Protein AF-A0A2D5IQV4-F1 (afdb_monomer_lite)

Foldseek 3Di:
DDDDDDDDDDDDDDDDDDDDDDDDDDDDPPDPDPPPVPPPDDFDPCLALLNLVVQLLVQDDPVQNVQQEEAQVPPCPPDADQDFDDDGAHQQLPDDPSSNVSVLSSLVNVDDPVSSVVLVVCQVPKDFDDPDPRTTIHSRRKGKHKHWDSRDPPIDIDIDIHD

Secondary structure (DSSP, 8-state):
----------------------------------------PPPPPTTSHHHHHHHHHHHS-HHHHHHHEE-TT-TTTT---SS-S--SSEEGGG--HHHHHHHHHHHHHHS-HHHHHHHHHHHHH---EEEETTEEESTT--EEEEEE-TTSTT--EEEEEE-

Sequence (163 aa):
MPIDDLRIRTDRRDVAADALTASMFAVLFVAILLARPGSAMAAPPEKSMRGAMVAFIETLPESQRDVAVAPINAPDRGRWTYLAGPRTGLRIGDLDETARSAFDRFLDRALSPKGRDRVREILRVEPVEDRGGGVRTGPGEYWIRIHGDPTADGSDWAWRLEG

Structure (mmCIF, N/CA/C/O backbone):
data_AF-A0A2D5IQV4-F1
#
_entry.id   AF-A0A2D5IQV4-F1
#
loop_
_atom_site.group_PDB
_atom_site.id
_atom_site.type_symbol
_atom_site.label_atom_id
_atom_site.label_alt_id
_atom_site.label_comp_id
_atom_site.label_asym_id
_atom_site.label_entity_id
_atom_site.label_seq_id
_atom_site.pdbx_PDB_ins_code
_atom_site.Cartn_x
_atom_site.Cartn_y
_atom_site.Cartn_z
_atom_site.occupancy
_atom_site.B_iso_or_equiv
_atom_site.auth_seq_id
_atom_site.auth_comp_id
_atom_site.auth_asym_id
_atom_site.auth_atom_id
_atom_site.pdbx_PDB_model_num
ATOM 1 N N . MET A 1 1 ? -24.854 -91.703 -8.820 1.00 33.00 1 MET A N 1
ATOM 2 C CA . MET A 1 1 ? -23.761 -92.158 -7.927 1.00 33.00 1 MET A CA 1
ATOM 3 C C . MET A 1 1 ? -22.713 -91.041 -7.896 1.00 33.00 1 MET A C 1
ATOM 5 O O . MET A 1 1 ? -22.591 -90.392 -8.928 1.00 33.00 1 MET A O 1
ATOM 9 N N . PRO A 1 2 ? -22.012 -90.799 -6.775 1.00 53.56 2 PRO A N 1
ATOM 10 C CA . PRO A 1 2 ? -22.254 -89.826 -5.689 1.00 53.56 2 PRO A CA 1
ATOM 11 C C . PRO A 1 2 ? -21.400 -88.539 -5.860 1.00 53.56 2 PRO A C 1
ATOM 13 O O . PRO A 1 2 ? -20.534 -88.509 -6.724 1.00 53.56 2 PRO A O 1
ATOM 16 N N . ILE A 1 3 ? -21.789 -87.381 -5.306 1.00 44.22 3 ILE A N 1
ATOM 17 C CA . ILE A 1 3 ? -21.408 -86.783 -3.996 1.00 44.22 3 ILE A CA 1
ATOM 18 C C . ILE A 1 3 ? -19.893 -86.766 -3.719 1.00 44.22 3 ILE A C 1
ATOM 20 O O . ILE A 1 3 ? -19.277 -87.823 -3.747 1.00 44.22 3 ILE A O 1
ATOM 24 N N . ASP A 1 4 ? -19.386 -85.557 -3.420 1.00 46.03 4 ASP A N 1
ATOM 25 C CA . ASP A 1 4 ? -18.275 -85.182 -2.512 1.00 46.03 4 ASP A CA 1
ATOM 26 C C . ASP A 1 4 ? -17.324 -84.166 -3.177 1.00 46.03 4 ASP A C 1
ATOM 28 O O . ASP A 1 4 ? -16.952 -84.319 -4.334 1.00 46.03 4 ASP A O 1
ATOM 32 N N . ASP A 1 5 ? -16.822 -83.109 -2.548 1.00 48.91 5 ASP A N 1
ATOM 33 C CA . ASP A 1 5 ? -17.156 -82.388 -1.323 1.00 48.91 5 ASP A CA 1
ATOM 34 C C . ASP A 1 5 ? -16.240 -81.137 -1.302 1.00 48.91 5 ASP A C 1
ATOM 36 O O . ASP A 1 5 ? -15.285 -81.048 -2.072 1.00 48.91 5 ASP A O 1
ATOM 40 N N . LEU A 1 6 ? -16.499 -80.213 -0.375 1.00 47.22 6 LEU A N 1
ATOM 41 C CA . LEU A 1 6 ? -15.549 -79.224 0.180 1.00 47.22 6 LEU A CA 1
ATOM 42 C C . LEU A 1 6 ? -14.860 -78.208 -0.771 1.00 47.22 6 LEU A C 1
ATOM 44 O O . LEU A 1 6 ? -13.951 -78.494 -1.536 1.00 47.22 6 LEU A O 1
ATOM 48 N N . ARG A 1 7 ? -15.268 -76.934 -0.746 1.00 43.47 7 ARG A N 1
ATOM 49 C CA . ARG A 1 7 ? -14.895 -75.874 0.226 1.00 43.47 7 ARG A CA 1
ATOM 50 C C . ARG A 1 7 ? -13.493 -75.245 0.058 1.00 43.47 7 ARG A C 1
ATOM 52 O O . ARG A 1 7 ? -12.496 -75.780 0.513 1.00 43.47 7 ARG A O 1
ATOM 59 N N . ILE A 1 8 ? -13.562 -73.962 -0.318 1.00 44.94 8 ILE A N 1
ATOM 60 C CA . ILE A 1 8 ? -13.011 -72.786 0.394 1.00 44.94 8 ILE A CA 1
ATOM 61 C C . ILE A 1 8 ? -11.539 -72.369 0.148 1.00 44.94 8 ILE A C 1
ATOM 63 O O . ILE A 1 8 ? -10.598 -73.053 0.519 1.00 44.94 8 ILE A O 1
ATOM 67 N N . ARG A 1 9 ? -11.453 -71.084 -0.262 1.00 38.62 9 ARG A N 1
ATOM 68 C CA . ARG A 1 9 ? -10.411 -70.041 -0.078 1.00 38.62 9 ARG A CA 1
ATOM 69 C C . ARG A 1 9 ? -9.198 -70.039 -1.013 1.00 38.62 9 ARG A C 1
ATOM 71 O O . ARG A 1 9 ? -8.381 -70.941 -0.997 1.00 38.62 9 ARG A O 1
ATOM 78 N N . THR A 1 10 ? -9.179 -69.094 -1.961 1.00 46.03 10 THR A N 1
ATOM 79 C CA . THR A 1 10 ? -8.624 -67.707 -1.919 1.00 46.03 10 THR A CA 1
ATOM 80 C C . THR A 1 10 ? -7.116 -67.659 -2.098 1.00 46.03 10 THR A C 1
ATOM 82 O O . THR A 1 10 ? -6.407 -68.120 -1.217 1.00 46.03 10 THR A O 1
ATOM 85 N N . ASP A 1 11 ? -6.659 -66.986 -3.152 1.00 41.00 11 ASP A N 1
ATOM 86 C CA . ASP A 1 11 ? -6.006 -65.657 -3.145 1.00 41.00 11 ASP A CA 1
ATOM 87 C C . ASP A 1 11 ? -5.794 -65.298 -4.640 1.00 41.00 11 ASP A C 1
ATOM 89 O O . ASP A 1 11 ? -5.376 -66.155 -5.409 1.00 41.00 11 ASP A O 1
ATOM 93 N N . ARG A 1 12 ? -6.327 -64.202 -5.210 1.00 49.25 12 ARG A N 1
ATOM 94 C CA . ARG A 1 12 ? -5.680 -62.871 -5.318 1.00 49.25 12 ARG A CA 1
ATOM 95 C C . ARG A 1 12 ? -4.180 -63.030 -5.640 1.00 49.25 12 ARG A C 1
ATOM 97 O O . ARG A 1 12 ? -3.460 -63.627 -4.863 1.00 49.25 12 ARG A O 1
ATOM 104 N N . ARG A 1 13 ? -3.603 -62.499 -6.713 1.00 40.62 13 ARG A N 1
ATOM 105 C CA . ARG A 1 13 ? -3.825 -61.312 -7.555 1.00 40.62 13 ARG A CA 1
ATOM 106 C C . ARG A 1 13 ? -3.261 -61.684 -8.955 1.00 40.62 13 ARG A C 1
ATOM 108 O O . ARG A 1 13 ? -2.608 -62.708 -9.082 1.00 40.62 13 ARG A O 1
ATOM 115 N N . ASP A 1 14 ? -3.585 -61.028 -10.062 1.00 40.47 14 ASP A N 1
ATOM 116 C CA . ASP A 1 14 ? -2.928 -59.789 -10.470 1.00 40.47 14 ASP A CA 1
ATOM 117 C C . ASP A 1 14 ? -3.499 -59.280 -11.811 1.00 40.47 14 ASP A C 1
ATOM 119 O O . ASP A 1 14 ? -3.746 -60.048 -12.735 1.00 40.47 14 ASP A O 1
ATOM 123 N N . VAL A 1 15 ? -3.671 -57.956 -11.855 1.00 50.03 15 VAL A N 1
ATOM 124 C CA . VAL A 1 15 ? -3.252 -57.025 -12.920 1.00 50.03 15 VAL A CA 1
ATOM 125 C C . VAL A 1 15 ? -3.819 -57.199 -14.342 1.00 50.03 15 VAL A C 1
ATOM 127 O O . VAL A 1 15 ? -3.306 -57.941 -15.169 1.00 50.03 15 VAL A O 1
ATOM 130 N N . ALA A 1 16 ? -4.765 -56.317 -14.669 1.00 37.00 16 ALA A N 1
ATOM 131 C CA . ALA A 1 16 ? -4.872 -55.648 -15.971 1.00 37.00 16 ALA A CA 1
ATOM 132 C C . ALA A 1 16 ? -5.277 -54.192 -15.656 1.00 37.00 16 ALA A C 1
ATOM 134 O O . ALA A 1 16 ? -6.304 -53.977 -15.019 1.00 37.00 16 ALA A O 1
ATOM 135 N N . ALA A 1 17 ? -4.409 -53.185 -15.754 1.00 36.81 17 ALA A N 1
ATOM 136 C CA . ALA A 1 17 ? -3.852 -52.572 -16.963 1.00 36.81 17 ALA A CA 1
ATOM 137 C C . ALA A 1 17 ? -4.937 -52.107 -17.955 1.00 36.81 17 ALA A C 1
ATOM 139 O O . ALA A 1 17 ? -5.476 -52.891 -18.728 1.00 36.81 17 ALA A O 1
ATOM 140 N N . ASP A 1 18 ? -5.187 -50.798 -17.873 1.00 38.75 18 ASP A N 1
ATOM 141 C CA . ASP A 1 18 ? -5.577 -49.853 -18.921 1.00 38.75 18 ASP A CA 1
ATOM 142 C C . ASP A 1 18 ? -6.943 -49.971 -19.611 1.00 38.75 18 ASP A C 1
ATOM 144 O O . ASP A 1 18 ? -7.135 -50.709 -20.571 1.00 38.75 18 ASP A O 1
ATOM 148 N N . ALA A 1 19 ? -7.840 -49.050 -19.239 1.00 38.94 19 ALA A N 1
ATOM 149 C CA . ALA A 1 19 ? -8.647 -48.319 -20.214 1.00 38.94 19 ALA A CA 1
ATOM 150 C C . ALA A 1 19 ? -9.082 -46.956 -19.650 1.00 38.94 19 ALA A C 1
ATOM 152 O O . ALA A 1 19 ? -9.856 -46.848 -18.701 1.00 38.94 19 ALA A O 1
ATOM 153 N N . LEU A 1 20 ? -8.554 -45.910 -20.279 1.00 44.69 20 LEU A N 1
ATOM 154 C CA . LEU A 1 20 ? -8.961 -44.515 -20.178 1.00 44.69 20 LEU A CA 1
ATOM 155 C C . LEU A 1 20 ? -10.448 -44.378 -20.563 1.00 44.69 20 LEU A C 1
ATOM 157 O O . LEU A 1 20 ? -10.813 -44.657 -21.704 1.00 44.69 20 LEU A O 1
ATOM 161 N N . THR A 1 21 ? -11.312 -43.886 -19.677 1.00 36.84 21 THR A N 1
ATOM 162 C CA . THR A 1 21 ? -12.528 -43.169 -20.100 1.00 36.84 21 THR A CA 1
ATOM 163 C C . THR A 1 21 ? -12.943 -42.179 -19.017 1.00 36.84 21 THR A C 1
ATOM 165 O O . THR A 1 21 ? -13.045 -42.513 -17.841 1.00 36.84 21 THR A O 1
ATOM 168 N N . ALA A 1 22 ? -13.092 -40.922 -19.423 1.00 37.03 22 ALA A N 1
ATOM 169 C CA . ALA A 1 22 ? -13.270 -39.761 -18.569 1.00 37.03 22 ALA A CA 1
ATOM 170 C C . ALA A 1 22 ? -14.534 -39.844 -17.692 1.00 37.03 22 ALA A C 1
ATOM 172 O O . ALA A 1 22 ? -15.653 -39.808 -18.201 1.00 37.03 22 ALA A O 1
ATOM 173 N N . SER A 1 23 ? -14.356 -39.864 -16.368 1.00 37.88 23 SER A N 1
ATOM 174 C CA . SER A 1 23 ? -15.431 -39.642 -15.396 1.00 37.88 23 SER A CA 1
ATOM 175 C C . SER A 1 23 ? -15.304 -38.253 -14.774 1.00 37.88 23 SER A C 1
ATOM 177 O O . SER A 1 23 ? -14.502 -38.011 -13.881 1.00 37.88 23 SER A O 1
ATOM 179 N N . MET A 1 24 ? -16.106 -37.340 -15.318 1.00 43.22 24 MET A N 1
ATOM 180 C CA . MET A 1 24 ? -16.906 -36.322 -14.629 1.00 43.22 24 MET A CA 1
ATOM 181 C C . MET A 1 24 ? -16.691 -36.234 -13.099 1.00 43.22 24 MET A C 1
ATOM 183 O O . MET A 1 24 ? -17.351 -36.933 -12.335 1.00 43.22 24 MET A O 1
ATOM 187 N N . PHE A 1 25 ? -15.806 -35.342 -12.639 1.00 41.75 25 PHE A N 1
ATOM 188 C CA . PHE A 1 25 ? -15.712 -34.977 -11.221 1.00 41.75 25 PHE A CA 1
ATOM 189 C C . PHE A 1 25 ? -16.506 -33.699 -10.959 1.00 41.75 25 PHE A C 1
ATOM 191 O O . PHE A 1 25 ? -16.014 -32.580 -11.074 1.00 41.75 25 PHE A O 1
ATOM 198 N N . ALA A 1 26 ? -17.770 -33.900 -10.597 1.00 38.31 26 ALA A N 1
ATOM 199 C CA . ALA A 1 26 ? -18.546 -32.923 -9.862 1.00 38.31 26 ALA A CA 1
ATOM 200 C C . ALA A 1 26 ? -17.963 -32.794 -8.445 1.00 38.31 26 ALA A C 1
ATOM 202 O O . ALA A 1 26 ? -18.008 -33.746 -7.669 1.00 38.31 26 ALA A O 1
ATOM 203 N N . VAL A 1 27 ? -17.458 -31.613 -8.089 1.00 43.88 27 VAL A N 1
ATOM 204 C CA . VAL A 1 27 ? -17.373 -31.185 -6.687 1.00 43.88 27 VAL A CA 1
ATOM 205 C C . VAL A 1 27 ? -18.017 -29.811 -6.591 1.00 43.88 27 VAL A C 1
ATOM 207 O O . VAL A 1 27 ? -17.406 -28.767 -6.797 1.00 43.88 27 VAL A O 1
ATOM 210 N N . LEU A 1 28 ? -19.314 -29.862 -6.320 1.00 38.62 28 LEU A N 1
ATOM 211 C CA . LEU A 1 28 ? -20.153 -28.763 -5.882 1.00 38.62 28 LEU A CA 1
ATOM 212 C C . LEU A 1 28 ? -19.700 -28.347 -4.472 1.00 38.62 28 LEU A C 1
ATOM 214 O O . LEU A 1 28 ? -20.015 -29.025 -3.497 1.00 38.62 28 LEU A O 1
ATOM 218 N N . PHE A 1 29 ? -18.958 -27.247 -4.349 1.00 41.69 29 PHE A N 1
ATOM 219 C CA . PHE A 1 29 ? -18.661 -26.640 -3.049 1.00 41.69 29 PHE A CA 1
ATOM 220 C C . PHE A 1 29 ? -19.827 -25.721 -2.656 1.00 41.69 29 PHE A C 1
ATOM 222 O O . PHE A 1 29 ? -19.792 -24.510 -2.855 1.00 41.69 29 PHE A O 1
ATOM 229 N N . VAL A 1 30 ? -20.907 -26.301 -2.130 1.00 45.03 30 VAL A N 1
ATOM 230 C CA . VAL A 1 30 ? -21.947 -25.528 -1.434 1.00 45.03 30 VAL A CA 1
ATOM 231 C C . VAL A 1 30 ? -21.446 -25.272 -0.016 1.00 45.03 30 VAL A C 1
ATOM 233 O O . VAL A 1 30 ? -21.613 -26.091 0.883 1.00 45.03 30 VAL A O 1
ATOM 236 N N . ALA A 1 31 ? -20.794 -24.127 0.178 1.00 47.41 31 ALA A N 1
ATOM 237 C CA . ALA A 1 31 ? -20.559 -23.564 1.499 1.00 47.41 31 ALA A CA 1
ATOM 238 C C . ALA A 1 31 ? -21.735 -22.636 1.834 1.00 47.41 31 ALA A C 1
ATOM 240 O O . ALA A 1 31 ? -21.733 -21.456 1.492 1.00 47.41 31 ALA A O 1
ATOM 241 N N . ILE A 1 32 ? -22.764 -23.177 2.493 1.00 52.94 32 ILE A N 1
ATOM 242 C CA . ILE A 1 32 ? -23.761 -22.355 3.187 1.00 52.94 32 ILE A CA 1
ATOM 243 C C . ILE A 1 32 ? -23.057 -21.778 4.416 1.00 52.94 32 ILE A C 1
ATOM 245 O O . ILE A 1 32 ? -23.003 -22.396 5.478 1.00 52.94 32 ILE A O 1
ATOM 249 N N . LEU A 1 33 ? -22.466 -20.596 4.253 1.00 58.34 33 LEU A N 1
ATOM 250 C CA . LEU A 1 33 ? -22.135 -19.737 5.378 1.00 58.34 33 LEU A CA 1
ATOM 251 C C . LEU A 1 33 ? -23.446 -19.136 5.875 1.00 58.34 33 LEU A C 1
ATOM 253 O O . LEU A 1 33 ? -24.150 -18.448 5.139 1.00 58.34 33 LEU A O 1
ATOM 257 N N . LEU A 1 34 ? -23.775 -19.428 7.130 1.00 54.66 34 LEU A N 1
ATOM 258 C CA . LEU A 1 34 ? -24.786 -18.710 7.891 1.00 54.66 34 LEU A CA 1
ATOM 259 C C . LEU A 1 34 ? -24.527 -17.212 7.719 1.00 54.66 34 LEU A C 1
ATOM 261 O O . LEU A 1 34 ? -23.557 -16.685 8.265 1.00 54.66 34 LEU A O 1
ATOM 265 N N . ALA A 1 35 ? -25.390 -16.534 6.965 1.00 48.31 35 ALA A N 1
ATOM 266 C CA . ALA A 1 35 ? -25.478 -15.089 6.986 1.00 48.31 35 ALA A CA 1
ATOM 267 C C . ALA A 1 35 ? -25.903 -14.692 8.405 1.00 48.31 35 ALA A C 1
ATOM 269 O O . ALA A 1 35 ? -27.087 -14.601 8.725 1.00 48.31 35 ALA A O 1
ATOM 270 N N . ARG A 1 36 ? -24.923 -14.517 9.298 1.00 60.59 36 ARG A N 1
ATOM 271 C CA . ARG A 1 36 ? -25.122 -13.712 10.496 1.00 60.59 36 ARG A CA 1
ATOM 272 C C . ARG A 1 36 ? -25.504 -12.327 9.978 1.00 60.59 36 ARG A C 1
ATOM 274 O O . ARG A 1 36 ? -24.709 -11.771 9.218 1.00 60.59 36 ARG A O 1
ATOM 281 N N . PRO A 1 37 ? -26.664 -11.757 10.346 1.00 45.84 37 PRO A N 1
ATOM 282 C CA . PRO A 1 37 ? -26.850 -10.332 10.154 1.00 45.84 37 PRO A CA 1
ATOM 283 C C . PRO A 1 37 ? -25.718 -9.667 10.933 1.00 45.84 37 PRO A C 1
ATOM 285 O O . PRO A 1 37 ? -25.648 -9.780 12.158 1.00 45.84 37 PRO A O 1
ATOM 288 N N . GLY A 1 38 ? -24.759 -9.091 10.209 1.00 49.56 38 GLY A N 1
ATOM 289 C CA . GLY A 1 38 ? -23.719 -8.293 10.823 1.00 49.56 38 GLY A CA 1
ATOM 290 C C . GLY A 1 38 ? -24.430 -7.181 11.570 1.00 49.56 38 GLY A C 1
ATOM 291 O O . GLY A 1 38 ? -25.152 -6.395 10.956 1.00 49.56 38 GLY A O 1
ATOM 292 N N . SER A 1 39 ? -24.284 -7.138 12.895 1.00 54.38 39 SER A N 1
ATOM 293 C CA . SER A 1 39 ? -24.565 -5.909 13.625 1.00 54.38 39 SER A CA 1
ATOM 294 C C . SER A 1 39 ? -23.819 -4.805 12.887 1.00 54.38 39 SER A C 1
ATOM 296 O O . SER A 1 39 ? -22.607 -4.922 12.704 1.00 54.38 39 SER A O 1
ATOM 298 N N . ALA A 1 40 ? -24.536 -3.785 12.413 1.00 56.59 40 ALA A N 1
ATOM 299 C CA . ALA A 1 40 ? -23.922 -2.591 11.855 1.00 56.59 40 ALA A CA 1
ATOM 300 C C . ALA A 1 40 ? -23.164 -1.899 12.996 1.00 56.59 40 ALA A C 1
ATOM 302 O O . ALA A 1 40 ? -23.708 -1.075 13.728 1.00 56.59 40 ALA A O 1
ATOM 303 N N . MET A 1 41 ? -21.933 -2.348 13.222 1.00 58.69 41 MET A N 1
ATOM 304 C CA . MET A 1 41 ? -21.018 -1.794 14.201 1.00 58.69 41 MET A CA 1
ATOM 305 C C . MET A 1 41 ? -20.363 -0.569 13.568 1.00 58.69 41 MET A C 1
ATOM 307 O O . MET A 1 41 ? -20.032 -0.584 12.382 1.00 58.69 41 MET A O 1
ATOM 311 N N . ALA A 1 42 ? -20.207 0.502 14.345 1.00 63.12 42 ALA A N 1
ATOM 312 C CA . ALA A 1 42 ? -19.618 1.742 13.860 1.00 63.12 42 ALA A CA 1
ATOM 313 C C . ALA A 1 42 ? -18.207 1.493 13.302 1.00 63.12 42 ALA A C 1
ATOM 315 O O . ALA A 1 42 ? -17.387 0.841 13.952 1.00 63.12 42 ALA A O 1
ATOM 316 N N . ALA A 1 43 ? -17.932 2.030 12.111 1.00 66.75 43 ALA A N 1
ATOM 317 C CA . ALA A 1 43 ? -16.614 1.953 11.497 1.00 66.75 43 ALA A CA 1
ATOM 318 C C . ALA A 1 43 ? -15.534 2.503 12.455 1.00 66.75 43 ALA A C 1
ATOM 320 O O . ALA A 1 43 ? -15.786 3.479 13.177 1.00 66.75 43 ALA A O 1
ATOM 321 N N . PRO A 1 44 ? -14.329 1.903 12.488 1.00 68.19 44 PRO A N 1
ATOM 322 C CA . PRO A 1 44 ? -13.243 2.395 13.323 1.00 68.19 44 PRO A CA 1
ATOM 323 C C . PRO A 1 44 ? -12.924 3.856 12.974 1.00 68.19 44 PRO A C 1
ATOM 325 O O . PRO A 1 44 ? -12.960 4.233 11.803 1.00 68.19 44 PRO A O 1
ATOM 328 N N . PRO A 1 45 ? -12.569 4.698 13.961 1.00 73.00 45 PRO A N 1
ATOM 329 C CA . PRO A 1 45 ? -12.315 6.107 13.703 1.00 73.00 45 PRO A CA 1
ATOM 330 C C . PRO A 1 45 ? -11.173 6.257 12.695 1.00 73.00 45 PRO A C 1
ATOM 332 O O . PRO A 1 45 ? -10.095 5.690 12.900 1.00 73.00 45 PRO A O 1
ATOM 335 N N . GLU A 1 46 ? -11.370 7.071 11.654 1.00 70.94 46 GLU A N 1
ATOM 336 C CA . GLU A 1 46 ? -10.397 7.296 10.567 1.00 70.94 46 GLU A CA 1
ATOM 337 C C . GLU A 1 46 ? -9.005 7.726 11.062 1.00 70.94 46 GLU A C 1
ATOM 339 O O . GLU A 1 46 ? -7.992 7.520 10.398 1.00 70.94 46 GLU A O 1
ATOM 344 N N . LYS A 1 47 ? -8.930 8.325 12.259 1.00 84.62 47 LYS A N 1
ATOM 345 C CA . LYS A 1 47 ? -7.663 8.731 12.887 1.00 84.62 47 LYS A CA 1
ATOM 346 C C . LYS A 1 47 ? -6.804 7.547 13.355 1.00 84.62 47 LYS A C 1
ATOM 348 O O . LYS A 1 47 ? -5.621 7.747 13.622 1.00 84.62 47 LYS A O 1
ATOM 353 N N . SER A 1 48 ? -7.373 6.349 13.483 1.00 94.19 48 SER A N 1
ATOM 354 C CA . SER A 1 48 ? -6.653 5.121 13.841 1.00 94.19 48 SER A CA 1
ATOM 355 C C . SER A 1 48 ? -6.025 4.456 12.611 1.00 94.19 48 SER A C 1
ATOM 357 O O . SER A 1 48 ? -6.503 4.629 11.493 1.00 94.19 48 SER A O 1
ATOM 359 N N . MET A 1 49 ? -4.983 3.638 12.807 1.00 95.50 49 MET A N 1
ATOM 360 C CA . MET A 1 49 ? -4.388 2.842 11.721 1.00 95.50 49 MET A CA 1
ATOM 361 C C . MET A 1 49 ? -5.421 1.922 11.049 1.00 95.50 49 MET A C 1
ATOM 363 O O . MET A 1 49 ? -5.456 1.840 9.824 1.00 95.50 49 MET A O 1
ATOM 367 N N . ARG A 1 50 ? -6.279 1.259 11.840 1.00 96.31 50 ARG A N 1
ATOM 368 C CA . ARG A 1 50 ? -7.355 0.400 11.321 1.00 96.31 50 ARG A CA 1
ATOM 369 C C . ARG A 1 50 ? -8.358 1.214 10.500 1.00 96.31 50 ARG A C 1
ATOM 371 O O . ARG A 1 50 ? -8.651 0.832 9.378 1.00 96.31 50 ARG A O 1
ATOM 378 N N . GLY A 1 51 ? -8.829 2.346 11.026 1.00 96.06 51 GLY A N 1
ATOM 379 C CA . GLY A 1 51 ? -9.756 3.235 10.315 1.00 96.06 51 GLY A CA 1
ATOM 380 C C . GLY A 1 51 ? -9.196 3.737 8.987 1.00 96.06 51 GLY A C 1
ATOM 381 O O . GLY A 1 51 ? -9.888 3.690 7.979 1.00 96.06 51 GLY A O 1
ATOM 382 N N . ALA A 1 52 ? -7.921 4.130 8.950 1.00 97.50 52 ALA A N 1
ATOM 383 C CA . ALA A 1 52 ? -7.280 4.547 7.706 1.00 97.50 52 ALA A CA 1
ATOM 384 C C . ALA A 1 52 ? -7.108 3.394 6.697 1.00 97.50 52 ALA A C 1
ATOM 386 O O . ALA A 1 52 ? -7.238 3.622 5.498 1.00 97.50 52 ALA A O 1
ATOM 387 N N . MET A 1 53 ? -6.856 2.162 7.162 1.00 98.00 53 MET A N 1
ATOM 388 C CA . MET A 1 53 ? -6.846 0.976 6.295 1.00 98.00 53 MET A CA 1
ATOM 389 C C . MET A 1 53 ? -8.234 0.706 5.698 1.00 98.00 53 MET A C 1
ATOM 391 O O . MET A 1 53 ? -8.342 0.464 4.501 1.00 98.00 53 MET A O 1
ATOM 395 N N . VAL A 1 54 ? -9.293 0.776 6.511 1.00 97.25 54 VAL A N 1
ATOM 396 C CA . VAL A 1 54 ? -10.677 0.610 6.037 1.00 97.25 54 VAL A CA 1
ATOM 397 C C . VAL A 1 54 ? -11.014 1.678 4.995 1.00 97.25 54 VAL A C 1
ATOM 399 O O . VAL A 1 54 ? -11.424 1.329 3.893 1.00 97.25 54 VAL A O 1
ATOM 402 N N . ALA A 1 55 ? -10.716 2.949 5.281 1.00 97.50 55 ALA A N 1
ATOM 403 C CA . ALA A 1 55 ? -10.924 4.045 4.337 1.00 97.50 55 ALA A CA 1
ATOM 404 C C . ALA A 1 55 ? -10.134 3.861 3.028 1.00 97.50 55 ALA A C 1
ATOM 406 O O . ALA A 1 55 ? -10.622 4.217 1.963 1.00 97.50 55 ALA A O 1
ATOM 407 N N . PHE A 1 56 ? -8.923 3.290 3.073 1.00 98.38 56 PHE A N 1
ATOM 408 C CA . PHE A 1 56 ? -8.185 2.917 1.863 1.00 98.38 56 PHE A CA 1
ATOM 409 C C . PHE A 1 56 ? -8.904 1.816 1.074 1.00 98.38 56 PHE A C 1
ATOM 411 O O . PHE A 1 56 ? -9.132 1.987 -0.119 1.00 98.38 56 PHE A O 1
ATOM 418 N N . ILE A 1 57 ? -9.322 0.723 1.717 1.00 97.69 57 ILE A N 1
ATOM 419 C CA . ILE A 1 57 ? -10.034 -0.379 1.047 1.00 97.69 57 ILE A CA 1
ATOM 420 C C . ILE A 1 57 ? -11.332 0.109 0.387 1.00 97.69 57 ILE A C 1
ATOM 422 O O . ILE A 1 57 ? -11.657 -0.332 -0.714 1.00 97.69 57 ILE A O 1
ATOM 426 N N . GLU A 1 58 ? -12.050 1.039 1.017 1.00 97.12 58 GLU A N 1
ATOM 427 C CA . GLU A 1 58 ? -13.293 1.619 0.488 1.00 97.12 58 GLU A CA 1
ATOM 428 C C . GLU A 1 58 ? -13.094 2.418 -0.809 1.00 97.12 58 GLU A C 1
ATOM 430 O O . GLU A 1 58 ? -14.021 2.506 -1.613 1.00 97.12 58 GLU A O 1
ATOM 435 N N . THR A 1 59 ? -11.891 2.951 -1.060 1.00 98.19 59 THR A N 1
ATOM 436 C CA . THR 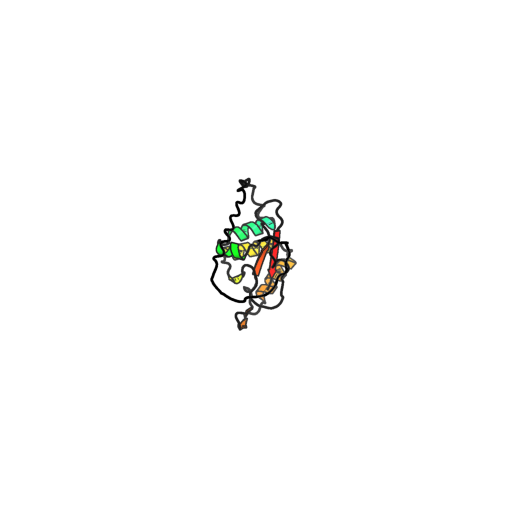A 1 59 ? -11.574 3.623 -2.336 1.00 98.19 59 THR A CA 1
ATOM 437 C C . THR A 1 59 ? -11.329 2.659 -3.493 1.00 98.19 59 THR A C 1
ATOM 439 O O . THR A 1 59 ? -11.391 3.065 -4.650 1.00 98.19 59 THR A O 1
ATOM 442 N N . LEU A 1 60 ? -11.037 1.389 -3.205 1.00 98.44 60 LEU A N 1
ATOM 443 C CA . LEU A 1 60 ? -10.657 0.421 -4.226 1.00 98.44 60 LEU A CA 1
ATOM 444 C C . LEU A 1 60 ? -11.897 -0.121 -4.945 1.00 98.44 60 LEU A C 1
ATOM 446 O O . LEU A 1 60 ? -12.855 -0.501 -4.268 1.00 98.44 60 LEU A O 1
ATOM 450 N N . PRO A 1 61 ? -11.893 -0.264 -6.282 1.00 98.06 61 PRO A N 1
ATOM 451 C CA . PRO A 1 61 ? -12.901 -1.060 -6.973 1.00 98.06 61 PRO A CA 1
ATOM 452 C C . PRO A 1 61 ? -12.827 -2.530 -6.533 1.00 98.06 61 PRO A C 1
ATOM 454 O O . PRO A 1 61 ? -11.798 -3.002 -6.049 1.00 98.06 61 PRO A O 1
ATOM 457 N N . GLU A 1 62 ? -13.917 -3.276 -6.727 1.00 97.88 62 GLU A N 1
ATOM 458 C CA . GLU A 1 62 ? -14.034 -4.680 -6.297 1.00 97.88 62 GLU A CA 1
ATOM 459 C C . GLU A 1 62 ? -12.868 -5.549 -6.787 1.00 97.88 62 GLU A C 1
ATOM 461 O O . GLU A 1 62 ? -12.209 -6.197 -5.980 1.00 97.88 62 GLU A O 1
ATOM 466 N N . SER A 1 63 ? -12.509 -5.431 -8.067 1.00 97.94 63 SER A N 1
ATOM 467 C CA . SER A 1 63 ? -11.384 -6.162 -8.660 1.00 97.94 63 SER A CA 1
ATOM 468 C C . SER A 1 63 ?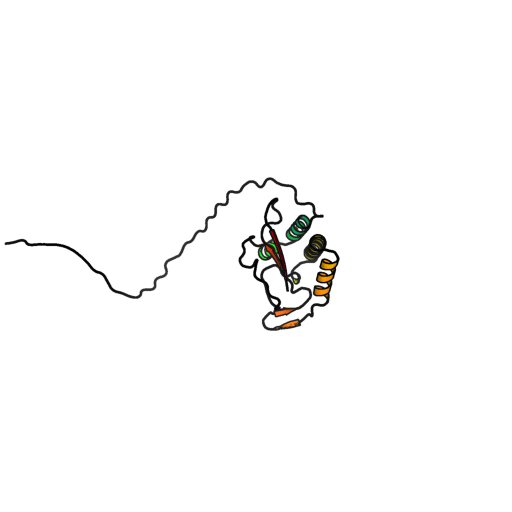 -10.037 -5.886 -7.982 1.00 97.94 63 SER A C 1
ATOM 470 O O . SER A 1 63 ? -9.190 -6.775 -7.913 1.00 97.94 63 SER A O 1
ATOM 472 N N . GLN A 1 64 ? -9.820 -4.673 -7.463 1.00 98.50 64 GLN A N 1
ATOM 473 C CA . GLN A 1 64 ? -8.610 -4.332 -6.715 1.00 98.50 64 GLN A CA 1
ATOM 474 C C . GLN A 1 64 ? -8.674 -4.820 -5.266 1.00 98.50 64 GLN A C 1
ATOM 476 O O . GLN A 1 64 ? -7.655 -5.254 -4.727 1.00 98.50 64 GLN A O 1
ATOM 481 N N . ARG A 1 65 ? -9.855 -4.806 -4.634 1.00 98.00 65 ARG A N 1
ATOM 482 C CA . ARG A 1 65 ? -10.040 -5.380 -3.291 1.00 98.00 65 ARG A CA 1
ATOM 483 C C . ARG A 1 65 ? -9.758 -6.879 -3.283 1.00 98.00 65 ARG A C 1
ATOM 485 O O . ARG A 1 65 ? -9.044 -7.340 -2.394 1.00 98.00 65 ARG A O 1
ATOM 492 N N . ASP A 1 66 ? -10.222 -7.597 -4.302 1.00 97.31 66 ASP A N 1
ATOM 493 C CA . ASP A 1 66 ? -10.035 -9.047 -4.439 1.00 97.31 66 ASP A CA 1
ATOM 494 C C . ASP A 1 66 ? -8.556 -9.454 -4.513 1.00 97.31 66 ASP A C 1
ATOM 496 O O . ASP A 1 66 ? -8.159 -10.504 -4.001 1.00 97.31 66 ASP A O 1
ATOM 500 N N . VAL A 1 67 ? -7.707 -8.612 -5.113 1.00 97.69 67 VAL A N 1
ATOM 501 C CA . VAL A 1 67 ? -6.255 -8.852 -5.170 1.00 97.69 67 VAL A CA 1
ATOM 502 C C . VAL A 1 67 ? -5.500 -8.249 -3.986 1.00 97.69 67 VAL A C 1
ATOM 504 O O . VAL A 1 67 ? -4.428 -8.742 -3.635 1.00 97.69 67 VAL A O 1
ATOM 507 N N . ALA A 1 68 ? -6.028 -7.215 -3.331 1.00 97.88 68 ALA A N 1
ATOM 508 C CA . ALA A 1 68 ? -5.395 -6.596 -2.167 1.00 97.88 68 ALA A CA 1
ATOM 509 C C . ALA A 1 68 ? -5.594 -7.422 -0.889 1.00 97.88 68 ALA A C 1
ATOM 511 O O . ALA A 1 68 ? -4.659 -7.550 -0.096 1.00 97.88 68 ALA A O 1
ATOM 512 N N . VAL A 1 69 ? -6.786 -7.995 -0.694 1.00 97.75 69 VAL A N 1
ATOM 513 C CA . VAL A 1 69 ? -7.209 -8.643 0.555 1.00 97.75 69 VAL A CA 1
ATOM 514 C C . VAL A 1 69 ? -7.124 -10.167 0.445 1.00 97.75 69 VAL A C 1
ATOM 516 O O . VAL A 1 69 ? -7.397 -10.770 -0.590 1.00 97.75 69 VAL A O 1
ATOM 519 N N . ALA A 1 70 ? -6.699 -10.807 1.527 1.00 97.56 70 ALA A N 1
ATOM 520 C CA . ALA A 1 70 ? -6.531 -12.247 1.644 1.00 97.56 70 ALA A CA 1
ATOM 521 C C . ALA A 1 70 ? -7.057 -12.742 2.993 1.00 97.56 70 ALA A C 1
ATOM 523 O O . ALA A 1 70 ? -7.043 -11.990 3.968 1.00 97.56 70 ALA A O 1
ATOM 524 N N . PRO A 1 71 ? -7.386 -14.037 3.125 1.00 96.81 71 PRO A N 1
ATOM 525 C CA . PRO A 1 71 ? -7.568 -14.655 4.433 1.00 96.81 71 PRO A CA 1
ATOM 526 C C . PRO A 1 71 ? -6.343 -14.473 5.348 1.00 96.81 71 PRO A C 1
ATOM 528 O O . PRO A 1 71 ? -5.196 -14.441 4.889 1.00 96.81 71 PRO A O 1
ATOM 531 N N . ILE A 1 72 ? -6.567 -14.411 6.665 1.00 96.19 72 ILE A N 1
ATOM 532 C CA . ILE A 1 72 ? -5.492 -14.236 7.662 1.00 96.19 72 ILE A CA 1
ATOM 533 C C . ILE A 1 72 ? -4.454 -15.372 7.632 1.00 96.19 72 ILE A C 1
ATOM 535 O O . ILE A 1 72 ? -3.290 -15.169 7.965 1.00 96.19 72 ILE A O 1
ATOM 539 N N . ASN A 1 73 ? -4.860 -16.563 7.193 1.00 95.69 73 ASN A N 1
ATOM 540 C CA . ASN A 1 73 ? -4.034 -17.762 7.058 1.00 95.69 73 ASN A CA 1
ATOM 541 C C . ASN A 1 73 ? -3.578 -18.024 5.611 1.00 95.69 73 ASN A C 1
ATOM 543 O O . ASN A 1 73 ? -3.155 -19.139 5.302 1.00 95.69 73 ASN A O 1
ATOM 547 N N . ALA A 1 74 ? -3.672 -17.031 4.719 1.00 96.81 74 ALA A N 1
ATOM 548 C CA . ALA A 1 74 ? -3.238 -17.194 3.338 1.00 96.81 74 ALA A CA 1
ATOM 549 C C . ALA A 1 74 ? -1.749 -17.610 3.272 1.00 96.81 74 ALA A C 1
ATOM 551 O O . ALA A 1 74 ? -0.916 -17.064 4.007 1.00 96.81 74 ALA A O 1
ATOM 552 N N . PRO A 1 75 ? -1.381 -18.567 2.397 1.00 95.00 75 PRO A N 1
ATOM 553 C CA . PRO A 1 75 ? -0.039 -19.157 2.373 1.00 95.00 75 PRO A CA 1
ATOM 554 C C . PRO A 1 75 ? 1.067 -18.161 1.980 1.00 95.00 75 PRO A C 1
ATOM 556 O O . PRO A 1 75 ? 2.247 -18.418 2.195 1.00 95.00 75 PRO A O 1
ATOM 559 N N . ASP A 1 76 ? 0.719 -17.013 1.393 1.00 94.50 76 ASP A N 1
ATOM 560 C CA . ASP A 1 76 ? 1.622 -15.892 1.111 1.00 94.50 76 ASP A CA 1
ATOM 561 C C . ASP A 1 76 ? 1.912 -14.965 2.290 1.00 94.50 76 ASP A C 1
ATOM 563 O O . ASP A 1 76 ? 2.803 -14.126 2.159 1.00 94.50 76 ASP A O 1
ATOM 567 N N . ARG A 1 77 ? 1.262 -15.133 3.448 1.00 93.56 77 ARG A N 1
ATOM 568 C CA . ARG A 1 77 ? 1.478 -14.251 4.607 1.00 93.56 77 ARG A CA 1
ATOM 569 C C . ARG A 1 77 ? 2.934 -14.214 5.075 1.00 93.56 77 ARG A C 1
ATOM 571 O O . ARG A 1 77 ? 3.431 -13.156 5.442 1.00 93.56 77 ARG A O 1
ATOM 578 N N . GLY A 1 78 ? 3.619 -15.357 5.034 1.00 90.69 78 GLY A N 1
ATOM 579 C CA . GLY A 1 78 ? 5.041 -15.475 5.376 1.00 90.69 78 GLY A CA 1
ATOM 580 C C . GLY A 1 78 ? 6.000 -15.392 4.184 1.00 90.69 78 GLY A C 1
ATOM 581 O O . GLY A 1 78 ? 7.201 -15.550 4.376 1.00 90.69 78 GLY A O 1
ATOM 582 N N . ARG A 1 79 ? 5.499 -15.198 2.955 1.00 91.19 79 ARG A N 1
ATOM 583 C CA . ARG A 1 79 ? 6.340 -15.127 1.752 1.00 91.19 79 ARG A CA 1
ATOM 584 C C . ARG A 1 79 ? 6.797 -13.690 1.534 1.00 91.19 79 ARG A C 1
ATOM 586 O O . ARG A 1 79 ? 5.958 -12.811 1.398 1.00 91.19 79 ARG A O 1
ATOM 593 N N . TRP A 1 80 ? 8.105 -13.476 1.485 1.00 90.25 80 TRP A N 1
ATOM 594 C CA . TRP A 1 80 ? 8.719 -12.182 1.200 1.00 90.25 80 TRP A CA 1
ATOM 595 C C . TRP A 1 80 ? 9.965 -12.382 0.340 1.00 90.25 80 TRP A C 1
ATOM 597 O O . TRP A 1 80 ? 10.627 -13.419 0.430 1.00 90.25 80 TRP A O 1
ATOM 607 N N . THR A 1 81 ? 10.286 -11.391 -0.484 1.00 90.31 81 THR A N 1
ATOM 608 C CA . THR A 1 81 ? 11.496 -11.365 -1.306 1.00 90.31 81 THR A CA 1
ATOM 609 C C . THR A 1 81 ? 12.023 -9.938 -1.418 1.00 90.31 81 THR A C 1
ATOM 611 O O . THR A 1 81 ? 11.244 -8.990 -1.428 1.00 90.31 81 THR A O 1
ATOM 614 N N . TYR A 1 82 ? 13.344 -9.797 -1.528 1.00 84.06 82 TYR A N 1
ATOM 615 C CA . TYR A 1 82 ? 14.001 -8.531 -1.876 1.00 84.06 82 TYR A CA 1
ATOM 616 C C . TYR A 1 82 ? 14.274 -8.407 -3.383 1.00 84.06 82 TYR A C 1
ATOM 618 O O . TYR A 1 82 ? 14.829 -7.411 -3.838 1.00 84.06 82 TYR A O 1
ATOM 626 N N . LEU A 1 83 ? 13.978 -9.456 -4.157 1.00 90.88 83 LEU A N 1
ATOM 627 C CA . LEU A 1 83 ? 14.186 -9.461 -5.599 1.00 90.88 83 LEU A CA 1
ATOM 628 C C . LEU A 1 83 ? 13.020 -8.757 -6.292 1.00 90.88 83 LEU A C 1
ATOM 630 O O . LEU A 1 83 ? 11.856 -9.041 -6.004 1.00 90.88 83 LEU A O 1
ATOM 634 N N . ALA A 1 84 ? 13.346 -7.895 -7.253 1.00 90.69 84 ALA A N 1
ATOM 635 C CA . ALA A 1 84 ? 12.347 -7.232 -8.078 1.00 90.69 84 ALA A CA 1
ATOM 636 C C . ALA A 1 84 ? 11.504 -8.247 -8.861 1.00 90.69 84 ALA A C 1
ATOM 638 O O . ALA A 1 84 ? 12.008 -9.267 -9.337 1.00 90.69 84 ALA A O 1
ATOM 639 N N . GLY A 1 85 ? 10.223 -7.925 -9.036 1.00 92.25 85 GLY A N 1
ATOM 640 C CA . GLY A 1 85 ? 9.292 -8.732 -9.814 1.00 92.25 85 GLY A CA 1
ATOM 641 C C . GLY A 1 85 ? 7.885 -8.793 -9.219 1.00 92.25 85 GLY A C 1
ATOM 642 O O . GLY A 1 85 ? 7.658 -8.310 -8.105 1.00 92.25 85 GLY A O 1
ATOM 643 N N . PRO A 1 86 ? 6.937 -9.392 -9.961 1.00 91.44 86 PRO A N 1
ATOM 644 C CA . PRO A 1 86 ? 5.547 -9.503 -9.539 1.00 91.44 86 PRO A CA 1
ATOM 645 C C . PRO A 1 86 ? 5.392 -10.271 -8.225 1.00 91.44 86 PRO A C 1
ATOM 647 O O . PRO A 1 86 ? 6.117 -11.230 -7.954 1.00 91.44 86 PRO A O 1
ATOM 650 N N . ARG A 1 87 ? 4.400 -9.880 -7.427 1.00 92.44 87 ARG A N 1
ATOM 651 C CA . ARG A 1 87 ? 4.090 -10.486 -6.125 1.00 92.44 87 ARG A CA 1
ATOM 652 C C . ARG A 1 87 ? 2.590 -10.451 -5.845 1.00 92.44 87 ARG A C 1
ATOM 654 O O . ARG A 1 87 ? 1.832 -9.807 -6.569 1.00 92.44 87 ARG A O 1
ATOM 661 N N . THR A 1 88 ? 2.150 -11.191 -4.830 1.00 95.62 88 THR A N 1
ATOM 662 C CA . THR A 1 88 ? 0.739 -11.198 -4.434 1.00 95.62 88 THR A CA 1
ATOM 663 C C . THR A 1 88 ? 0.366 -9.875 -3.771 1.00 95.62 88 THR A C 1
ATOM 665 O O . THR A 1 88 ? 1.131 -9.330 -2.979 1.00 95.62 88 THR A O 1
ATOM 668 N N . GLY A 1 89 ? -0.825 -9.366 -4.077 1.00 96.88 89 GLY A N 1
ATOM 669 C CA . GLY A 1 89 ? -1.292 -8.072 -3.584 1.00 96.88 89 GLY A CA 1
ATOM 670 C C . GLY A 1 89 ? -1.659 -7.121 -4.707 1.00 96.88 89 GLY A C 1
ATOM 671 O O . GLY A 1 89 ? -1.627 -7.474 -5.886 1.00 96.88 89 GLY A O 1
ATOM 672 N N . LEU A 1 90 ? -1.973 -5.894 -4.314 1.00 98.38 90 LEU A N 1
ATOM 673 C CA . LEU A 1 90 ? -2.263 -4.798 -5.221 1.00 98.38 90 LEU A CA 1
ATOM 674 C C . LEU A 1 90 ? -1.000 -3.967 -5.438 1.00 98.38 90 LEU A C 1
ATOM 676 O O . LEU A 1 90 ? -0.432 -3.436 -4.482 1.00 98.38 90 LEU A O 1
ATOM 680 N N . ARG A 1 91 ? -0.568 -3.849 -6.693 1.00 97.94 91 ARG A N 1
ATOM 681 C CA . ARG A 1 91 ? 0.542 -2.980 -7.088 1.00 97.94 91 ARG A CA 1
ATOM 682 C C . ARG A 1 91 ? 0.135 -1.522 -6.881 1.00 97.94 91 ARG A C 1
ATOM 684 O O . ARG A 1 91 ? -0.896 -1.087 -7.385 1.00 97.94 91 ARG A O 1
ATOM 691 N N . ILE A 1 92 ? 0.945 -0.742 -6.171 1.00 97.88 92 ILE A N 1
ATOM 692 C CA . ILE A 1 92 ? 0.608 0.650 -5.839 1.00 97.88 92 ILE A CA 1
ATOM 693 C C . ILE A 1 92 ? 0.620 1.571 -7.065 1.00 97.88 92 ILE A C 1
ATOM 695 O O . ILE A 1 92 ? 0.009 2.634 -7.029 1.00 97.88 92 ILE A O 1
ATOM 699 N N . GLY A 1 93 ? 1.302 1.171 -8.144 1.00 97.31 93 GLY A N 1
ATOM 700 C CA . GLY A 1 93 ? 1.247 1.839 -9.445 1.00 97.31 93 GLY A CA 1
ATOM 701 C C . GLY A 1 93 ? -0.074 1.656 -10.202 1.00 97.31 93 GLY A C 1
ATOM 702 O O . GLY A 1 93 ? -0.273 2.343 -11.198 1.00 97.31 93 GLY A O 1
ATOM 703 N N . ASP A 1 94 ? -0.958 0.766 -9.740 1.00 98.19 94 ASP A N 1
ATOM 704 C CA . ASP A 1 94 ? -2.289 0.548 -10.327 1.00 98.19 94 ASP A CA 1
ATOM 705 C C . ASP A 1 94 ? -3.391 1.314 -9.565 1.00 98.19 94 ASP A C 1
ATOM 707 O O . ASP A 1 94 ? -4.562 1.266 -9.943 1.00 98.19 94 ASP A O 1
ATOM 711 N N . LEU A 1 95 ? -3.036 2.012 -8.478 1.00 98.56 95 LEU A N 1
ATOM 712 C CA . LEU A 1 95 ? -3.960 2.866 -7.734 1.00 98.56 95 LEU A CA 1
ATOM 713 C C . LEU A 1 95 ? -4.274 4.128 -8.539 1.00 98.56 95 LEU A C 1
ATOM 715 O O . LEU A 1 95 ? -3.369 4.773 -9.070 1.00 98.56 95 LEU A O 1
ATOM 719 N N . ASP A 1 96 ? -5.546 4.522 -8.559 1.00 98.50 96 ASP A N 1
ATOM 720 C CA . ASP A 1 96 ? -5.905 5.872 -8.981 1.00 98.50 96 ASP A CA 1
ATOM 721 C C . ASP A 1 96 ? -5.474 6.915 -7.932 1.00 98.50 96 ASP A C 1
ATOM 723 O O . ASP A 1 96 ? -4.976 6.590 -6.850 1.00 98.50 96 ASP A O 1
ATOM 727 N N . GLU A 1 97 ? -5.657 8.197 -8.241 1.00 98.25 97 GLU A N 1
ATOM 728 C CA . GLU A 1 97 ? -5.246 9.289 -7.354 1.00 98.25 97 GLU A CA 1
ATOM 729 C C . GLU A 1 97 ? -5.969 9.267 -5.994 1.00 98.25 97 GLU A C 1
ATOM 731 O O . GLU A 1 97 ? -5.359 9.548 -4.956 1.00 98.25 97 GLU A O 1
ATOM 736 N N . THR A 1 98 ? -7.248 8.882 -5.974 1.00 98.31 98 THR A N 1
ATOM 737 C CA . THR A 1 98 ? -8.057 8.838 -4.748 1.00 98.31 98 THR A CA 1
ATOM 738 C C . THR A 1 98 ? -7.562 7.728 -3.828 1.00 98.31 98 THR A C 1
ATOM 740 O O . THR A 1 98 ? -7.287 7.971 -2.646 1.00 98.31 98 THR A O 1
ATOM 743 N N . ALA A 1 99 ? -7.376 6.529 -4.378 1.00 98.50 99 ALA A N 1
ATOM 744 C CA . ALA A 1 99 ? -6.870 5.379 -3.654 1.00 98.50 99 ALA A CA 1
ATOM 745 C C . ALA A 1 99 ? -5.412 5.563 -3.234 1.00 98.50 99 ALA A C 1
ATOM 747 O O . ALA A 1 99 ? -5.043 5.222 -2.108 1.00 98.50 99 ALA A O 1
ATOM 748 N N . ARG A 1 100 ? -4.587 6.193 -4.079 1.00 98.06 100 ARG A N 1
ATOM 749 C CA . ARG A 1 100 ? -3.207 6.541 -3.734 1.00 98.06 100 ARG A CA 1
ATOM 750 C C . ARG A 1 100 ? -3.147 7.501 -2.549 1.00 98.06 100 ARG A C 1
ATOM 752 O O . ARG A 1 100 ? -2.403 7.262 -1.601 1.00 98.06 100 ARG A O 1
ATOM 759 N N . SER A 1 101 ? -3.973 8.545 -2.560 1.00 98.25 101 SER A N 1
ATOM 760 C CA . SER A 1 101 ? -4.068 9.500 -1.455 1.00 98.25 101 SER A CA 1
ATOM 761 C C . SER A 1 101 ? -4.518 8.827 -0.150 1.00 98.25 101 SER A C 1
ATOM 763 O O . SER A 1 101 ? -3.990 9.121 0.926 1.00 98.25 101 SER A O 1
ATOM 765 N N . ALA A 1 102 ? -5.472 7.893 -0.224 1.00 98.31 102 ALA A N 1
ATOM 766 C CA . ALA A 1 102 ? -5.917 7.119 0.934 1.00 98.31 102 ALA A CA 1
ATOM 767 C C . ALA A 1 102 ? -4.834 6.156 1.453 1.00 98.31 102 ALA A C 1
ATOM 769 O O . ALA A 1 102 ? -4.633 6.071 2.665 1.00 98.31 102 ALA A O 1
ATOM 770 N N . PHE A 1 103 ? -4.084 5.507 0.559 1.00 98.00 103 PHE A N 1
ATOM 771 C CA . PHE A 1 103 ? -2.931 4.677 0.906 1.00 98.00 103 PHE A CA 1
ATOM 772 C C . PHE A 1 103 ? -1.843 5.480 1.633 1.00 98.00 103 PHE A C 1
ATOM 774 O O . PHE A 1 103 ? -1.349 5.054 2.679 1.00 98.00 103 PHE A O 1
ATOM 781 N N . ASP A 1 104 ? -1.511 6.676 1.142 1.00 97.12 104 ASP A N 1
ATOM 782 C CA . ASP A 1 104 ? -0.526 7.540 1.796 1.00 97.12 104 ASP A CA 1
ATOM 783 C C . ASP A 1 104 ? -1.024 8.000 3.183 1.00 97.12 104 ASP A C 1
ATOM 785 O O . ASP A 1 104 ? -0.270 7.957 4.156 1.00 97.12 104 ASP A O 1
ATOM 789 N N . ARG A 1 105 ? -2.318 8.334 3.336 1.00 97.38 105 ARG A N 1
ATOM 790 C CA . ARG A 1 105 ? -2.920 8.603 4.661 1.00 97.38 105 ARG A CA 1
ATOM 791 C C . ARG A 1 105 ? -2.858 7.392 5.592 1.00 97.38 105 ARG A C 1
ATOM 793 O O . ARG A 1 105 ? -2.661 7.567 6.794 1.00 97.38 105 ARG A O 1
ATOM 800 N N . PHE A 1 106 ? -3.029 6.183 5.067 1.00 97.88 106 PHE A N 1
ATOM 801 C CA . PHE A 1 106 ? -2.863 4.958 5.841 1.00 97.88 106 PHE A CA 1
ATOM 802 C C . PHE A 1 106 ? -1.426 4.816 6.360 1.00 97.88 106 PHE A C 1
ATOM 804 O O . PHE A 1 106 ? -1.244 4.616 7.563 1.00 97.88 106 PHE A O 1
ATOM 811 N N . LEU A 1 107 ? -0.411 5.007 5.511 1.00 97.38 107 LEU A N 1
ATOM 812 C CA . LEU A 1 107 ? 0.994 4.975 5.936 1.00 97.38 107 LEU A CA 1
ATOM 813 C C . LEU A 1 107 ? 1.293 6.022 7.018 1.00 97.38 107 LEU A C 1
ATOM 815 O O . LEU A 1 107 ? 2.021 5.734 7.969 1.00 97.38 107 LEU A O 1
ATOM 819 N N . ASP A 1 108 ? 0.672 7.199 6.932 1.00 96.56 108 ASP A N 1
ATOM 820 C CA . ASP A 1 108 ? 0.770 8.255 7.943 1.00 96.56 108 ASP A CA 1
ATOM 821 C C . ASP A 1 108 ? 0.207 7.860 9.314 1.00 96.56 108 ASP A C 1
ATOM 823 O O . ASP A 1 108 ? 0.636 8.409 10.332 1.00 96.56 108 ASP A O 1
ATOM 827 N N . ARG A 1 109 ? -0.747 6.923 9.362 1.00 97.25 109 ARG A N 1
ATOM 828 C CA . ARG A 1 109 ? -1.288 6.369 10.614 1.00 97.25 109 ARG A CA 1
ATOM 829 C C . ARG A 1 109 ? -0.571 5.104 11.066 1.00 97.25 109 ARG A C 1
ATOM 831 O O . ARG A 1 109 ? -0.546 4.833 12.263 1.00 97.25 109 ARG A O 1
ATOM 838 N N . ALA A 1 110 ? -0.030 4.329 10.131 1.00 97.12 110 ALA A N 1
ATOM 839 C CA . ALA A 1 110 ? 0.596 3.042 10.405 1.00 97.12 110 ALA A CA 1
ATOM 840 C C . ALA A 1 110 ? 2.060 3.159 10.849 1.00 97.12 110 ALA A C 1
ATOM 842 O O . ALA A 1 110 ? 2.565 2.290 11.559 1.00 97.12 110 ALA A O 1
ATOM 843 N N . LEU A 1 111 ? 2.752 4.220 10.428 1.00 97.38 111 LEU A N 1
ATOM 844 C CA . LEU A 1 111 ? 4.182 4.399 10.650 1.00 97.38 111 LEU A CA 1
ATOM 845 C C . LEU A 1 111 ? 4.468 5.590 11.567 1.00 97.38 111 LEU A C 1
ATOM 847 O O . LEU A 1 111 ? 3.730 6.572 11.623 1.00 97.38 111 LEU A O 1
ATOM 851 N N . SER A 1 112 ? 5.611 5.538 12.252 1.00 97.75 112 SER A N 1
ATOM 852 C CA . SER A 1 112 ? 6.177 6.732 12.886 1.00 97.75 112 SER A CA 1
ATOM 853 C C . SER A 1 112 ? 6.570 7.769 11.821 1.00 97.75 112 SER A C 1
ATOM 855 O O . SER A 1 112 ? 6.807 7.389 10.669 1.00 97.75 112 SER A O 1
ATOM 857 N N . PRO A 1 113 ? 6.742 9.059 12.176 1.00 96.75 113 PRO A N 1
ATOM 858 C CA . PRO A 1 113 ? 7.180 10.082 11.223 1.00 96.75 113 PRO A CA 1
ATOM 859 C C . PRO A 1 113 ? 8.441 9.676 10.446 1.00 96.75 113 PRO A C 1
ATOM 861 O O . PRO A 1 113 ? 8.453 9.729 9.222 1.00 96.75 113 PRO A O 1
ATOM 864 N N . LYS A 1 114 ? 9.448 9.138 11.148 1.00 97.88 114 LYS A N 1
ATOM 865 C CA . LYS A 1 114 ? 10.689 8.638 10.539 1.00 97.88 114 LYS A CA 1
ATOM 866 C C . LYS A 1 114 ? 10.452 7.457 9.590 1.00 97.88 114 LYS A C 1
ATOM 868 O O . LYS A 1 114 ? 11.107 7.369 8.556 1.00 97.88 114 LYS A O 1
ATOM 873 N N . GLY A 1 115 ? 9.560 6.531 9.950 1.00 97.50 115 GLY A N 1
ATOM 874 C CA . GLY A 1 115 ? 9.226 5.377 9.109 1.00 97.50 115 GLY A CA 1
ATOM 875 C C . GLY A 1 115 ? 8.517 5.796 7.823 1.00 97.50 115 GLY A C 1
ATOM 876 O O . GLY A 1 115 ? 8.892 5.363 6.738 1.00 97.50 115 GLY A O 1
ATOM 877 N N . ARG A 1 116 ? 7.551 6.706 7.941 1.00 95.88 116 ARG A N 1
ATOM 878 C CA . ARG A 1 116 ? 6.847 7.308 6.809 1.00 95.88 116 ARG A CA 1
ATOM 879 C C . ARG A 1 116 ? 7.795 8.034 5.858 1.00 95.88 116 ARG A C 1
ATOM 881 O O . ARG A 1 116 ? 7.734 7.806 4.653 1.00 95.88 116 ARG A O 1
ATOM 888 N N . ASP A 1 117 ? 8.684 8.872 6.385 1.00 96.75 117 ASP A N 1
ATOM 889 C CA . ASP A 1 117 ? 9.641 9.614 5.557 1.00 96.75 117 ASP A CA 1
ATOM 890 C C . ASP A 1 117 ? 10.616 8.660 4.857 1.00 96.75 117 ASP A C 1
ATOM 892 O O . ASP A 1 117 ? 10.927 8.843 3.682 1.00 96.75 117 ASP A O 1
ATOM 896 N N . ARG A 1 118 ? 11.023 7.577 5.534 1.00 97.69 118 ARG A N 1
ATOM 897 C CA . ARG A 1 118 ? 11.839 6.521 4.927 1.00 97.69 118 ARG A CA 1
ATOM 898 C C . ARG A 1 118 ? 11.124 5.833 3.765 1.00 97.69 118 ARG A C 1
ATOM 900 O O . ARG A 1 118 ? 11.758 5.633 2.738 1.00 97.69 118 ARG A O 1
ATOM 907 N N . VAL A 1 119 ? 9.849 5.464 3.910 1.00 96.69 119 VAL A N 1
ATOM 908 C CA . VAL A 1 119 ? 9.083 4.836 2.817 1.00 96.69 119 VAL A CA 1
ATOM 909 C C . VAL A 1 119 ? 8.969 5.788 1.630 1.00 96.69 119 VAL A C 1
ATOM 911 O O . VAL A 1 119 ? 9.273 5.391 0.511 1.00 96.69 119 VAL A O 1
ATOM 914 N N . ARG A 1 120 ? 8.606 7.054 1.867 1.00 95.31 120 ARG A N 1
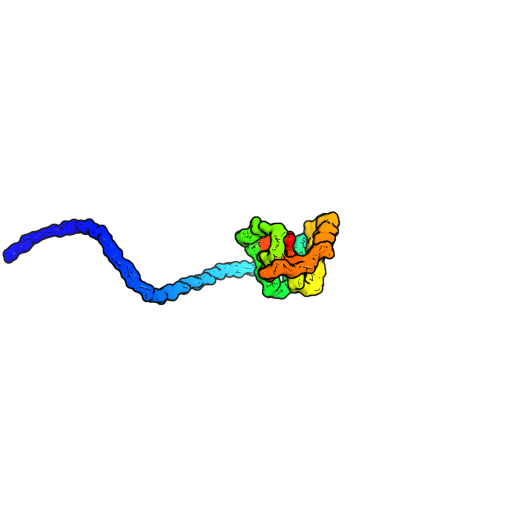ATOM 915 C CA . ARG A 1 120 ? 8.520 8.070 0.804 1.00 95.31 120 ARG A CA 1
ATOM 916 C C . ARG A 1 120 ? 9.842 8.237 0.067 1.00 95.31 120 ARG A C 1
ATOM 918 O O . ARG A 1 120 ? 9.843 8.302 -1.155 1.00 95.31 120 ARG A O 1
ATOM 925 N N . GLU A 1 121 ? 10.949 8.272 0.803 1.00 97.50 121 GLU A N 1
ATOM 926 C CA . GLU A 1 121 ? 12.279 8.387 0.216 1.00 97.50 121 GLU A CA 1
ATOM 927 C C . GLU A 1 121 ? 12.645 7.160 -0.621 1.00 97.50 121 GLU A C 1
ATOM 929 O O . GLU A 1 121 ? 13.094 7.337 -1.745 1.00 97.50 121 GLU A O 1
ATOM 934 N N . ILE A 1 122 ? 12.395 5.943 -0.119 1.00 96.00 122 ILE A N 1
ATOM 935 C CA . ILE A 1 122 ? 12.622 4.696 -0.869 1.00 96.00 122 ILE A CA 1
ATOM 936 C C . ILE A 1 122 ? 11.859 4.731 -2.194 1.00 96.00 122 ILE A C 1
ATOM 938 O O . ILE A 1 122 ? 12.474 4.592 -3.244 1.00 96.00 122 ILE A O 1
ATOM 942 N N . LEU A 1 123 ? 10.550 5.006 -2.157 1.00 95.06 123 LEU A N 1
ATOM 943 C CA . LEU A 1 123 ? 9.744 5.090 -3.376 1.00 95.06 123 LEU A CA 1
ATOM 944 C C . LEU A 1 123 ? 10.295 6.157 -4.332 1.00 95.06 123 LEU A C 1
ATOM 946 O O . LEU A 1 123 ? 10.404 5.916 -5.528 1.00 95.06 123 LEU A O 1
ATOM 950 N N . ARG A 1 124 ? 10.661 7.334 -3.811 1.00 95.75 124 ARG A N 1
ATOM 951 C CA . ARG A 1 124 ? 11.143 8.473 -4.604 1.00 95.75 124 ARG A CA 1
ATOM 952 C C . ARG A 1 124 ? 12.459 8.188 -5.326 1.00 95.75 124 ARG A C 1
ATOM 954 O O . ARG A 1 124 ? 12.653 8.708 -6.422 1.00 95.75 124 ARG A O 1
ATOM 961 N N . VAL A 1 125 ? 13.372 7.448 -4.698 1.00 96.81 125 VAL A N 1
ATOM 962 C CA . VAL A 1 125 ? 14.702 7.155 -5.261 1.00 96.81 125 VAL A CA 1
ATOM 963 C C . VAL A 1 125 ? 14.755 5.842 -6.038 1.00 96.81 125 VAL A C 1
ATOM 965 O O . VAL A 1 125 ? 15.797 5.539 -6.616 1.00 96.81 125 VAL A O 1
ATOM 968 N N . GLU A 1 126 ? 13.663 5.074 -6.063 1.00 95.12 126 GLU A N 1
ATOM 969 C CA . GLU A 1 126 ? 13.613 3.792 -6.757 1.00 95.12 126 GLU A CA 1
ATOM 970 C C . GLU A 1 126 ? 13.821 3.989 -8.272 1.00 95.12 126 GLU A C 1
ATOM 972 O O . GLU A 1 126 ? 13.061 4.730 -8.911 1.00 95.12 126 GLU A O 1
ATOM 977 N N . PRO A 1 127 ? 14.839 3.349 -8.876 1.00 95.50 127 PRO A N 1
ATOM 978 C CA . PRO A 1 127 ? 15.150 3.541 -10.283 1.00 95.50 127 PRO A CA 1
ATOM 979 C C . PRO A 1 127 ? 14.058 2.934 -11.163 1.00 95.50 127 PRO A C 1
ATOM 981 O O . PRO A 1 127 ? 13.611 1.806 -10.948 1.00 95.50 127 PRO A O 1
ATOM 984 N N . VAL A 1 128 ? 13.650 3.676 -12.190 1.00 96.44 128 VAL A N 1
ATOM 985 C CA . VAL A 1 128 ? 12.700 3.185 -13.191 1.00 96.44 128 VAL A CA 1
ATOM 986 C C . VAL A 1 128 ? 13.463 2.380 -14.235 1.00 96.44 128 VAL A C 1
ATOM 988 O O . VAL A 1 128 ? 14.155 2.954 -15.074 1.00 96.44 128 VAL A O 1
ATOM 991 N N . GLU A 1 129 ? 13.339 1.057 -14.183 1.00 96.19 129 GLU A N 1
ATOM 992 C CA . GLU A 1 129 ? 14.048 0.143 -15.084 1.00 96.19 129 GLU A CA 1
ATOM 993 C C . GLU A 1 129 ? 13.120 -0.970 -15.567 1.00 96.19 129 GLU A C 1
ATOM 995 O O . GLU A 1 129 ? 12.347 -1.530 -14.788 1.00 96.19 129 GLU A O 1
ATOM 1000 N N . ASP A 1 130 ? 13.239 -1.331 -16.844 1.00 95.06 130 ASP A N 1
ATOM 1001 C CA . ASP A 1 130 ? 12.755 -2.609 -17.362 1.00 95.06 130 ASP A CA 1
ATOM 1002 C C . ASP A 1 130 ? 13.917 -3.605 -17.326 1.00 95.06 130 ASP A C 1
ATOM 1004 O O . ASP A 1 130 ? 14.935 -3.419 -17.995 1.00 95.06 130 ASP A O 1
ATOM 1008 N N . ARG A 1 131 ? 13.779 -4.647 -16.506 1.00 94.06 131 ARG A N 1
ATOM 1009 C CA . ARG A 1 131 ? 14.796 -5.692 -16.324 1.00 94.06 131 ARG A CA 1
ATOM 1010 C C . ARG A 1 131 ? 14.556 -6.902 -17.227 1.00 94.06 131 ARG A C 1
ATOM 1012 O O . ARG A 1 131 ? 15.283 -7.889 -17.129 1.00 94.06 131 ARG A O 1
ATOM 1019 N N . GLY A 1 132 ? 13.563 -6.828 -18.115 1.00 92.88 132 GLY A N 1
ATOM 1020 C CA . GLY A 1 132 ? 13.150 -7.916 -18.987 1.00 92.88 132 GLY A CA 1
ATOM 1021 C C . GLY A 1 132 ? 12.304 -8.966 -18.263 1.00 92.88 132 GLY A C 1
ATOM 1022 O O . GLY A 1 132 ? 12.178 -8.986 -17.0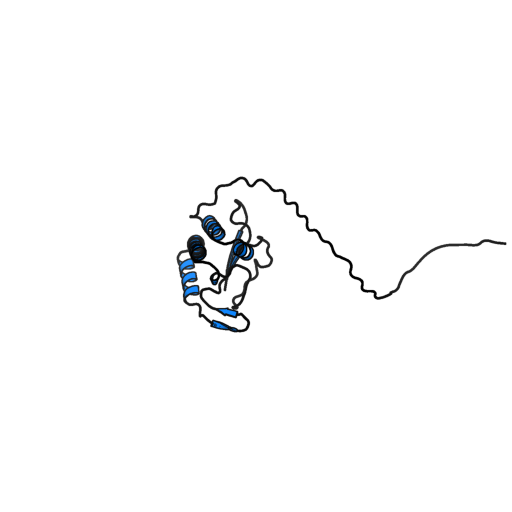39 1.00 92.88 132 GLY A O 1
ATOM 1023 N N . GLY A 1 133 ? 11.660 -9.847 -19.035 1.00 90.25 133 GLY A N 1
ATOM 1024 C CA . GLY A 1 133 ? 10.849 -10.939 -18.479 1.00 90.25 133 GLY A CA 1
ATOM 1025 C C . GLY A 1 133 ? 9.638 -10.483 -17.651 1.00 90.25 133 GLY A C 1
ATOM 1026 O O . GLY A 1 133 ? 9.155 -11.242 -16.817 1.00 90.25 133 GLY A O 1
ATOM 1027 N N . GLY A 1 134 ? 9.162 -9.248 -17.852 1.00 87.62 134 GLY A N 1
ATOM 1028 C CA . GLY A 1 134 ? 8.063 -8.659 -17.078 1.00 87.62 134 GLY A CA 1
ATOM 1029 C C . GLY A 1 134 ? 8.473 -8.108 -15.707 1.00 87.62 134 GLY A C 1
ATOM 1030 O O . GLY A 1 134 ? 7.604 -7.723 -14.926 1.00 87.62 134 GLY A O 1
ATOM 1031 N N . VAL A 1 135 ? 9.774 -8.057 -15.404 1.00 93.31 135 VAL A N 1
ATOM 1032 C CA . VAL A 1 135 ? 10.305 -7.472 -14.170 1.00 93.31 135 VAL A CA 1
ATOM 1033 C C . VAL A 1 135 ? 10.629 -6.002 -14.399 1.00 93.31 135 VAL A C 1
ATOM 1035 O O . VAL A 1 135 ? 11.386 -5.654 -15.301 1.00 93.31 135 VAL A O 1
ATOM 1038 N N . ARG A 1 136 ? 10.084 -5.139 -13.544 1.00 93.62 136 ARG A N 1
ATOM 1039 C CA . ARG A 1 136 ? 10.337 -3.698 -13.552 1.00 93.62 136 ARG A CA 1
ATOM 1040 C C . ARG A 1 136 ? 10.668 -3.208 -12.149 1.00 93.62 136 ARG A C 1
ATOM 1042 O O . ARG A 1 136 ? 10.248 -3.828 -11.171 1.00 93.62 136 ARG A O 1
ATOM 1049 N N . THR A 1 137 ? 11.384 -2.095 -12.062 1.00 95.38 137 THR A N 1
ATOM 1050 C CA . THR A 1 137 ? 11.501 -1.292 -10.836 1.00 95.38 137 THR A CA 1
ATOM 1051 C C . THR A 1 137 ? 10.985 0.115 -11.045 1.00 95.38 137 THR A C 1
ATOM 1053 O O . THR A 1 137 ? 10.810 0.573 -12.175 1.00 95.38 137 THR A O 1
ATOM 1056 N N . GLY A 1 138 ? 10.702 0.785 -9.935 1.00 96.25 138 GLY A N 1
ATOM 1057 C CA . GLY A 1 138 ? 10.260 2.166 -9.906 1.00 96.25 138 GLY A CA 1
ATOM 1058 C C . GLY A 1 138 ? 9.331 2.443 -8.723 1.00 96.25 138 GLY A C 1
ATOM 1059 O O . GLY A 1 138 ? 8.892 1.516 -8.039 1.00 96.25 138 GLY A O 1
ATOM 1060 N N . PRO A 1 139 ? 8.945 3.713 -8.517 1.00 95.81 139 PRO A N 1
ATOM 1061 C CA . PRO A 1 139 ? 8.113 4.152 -7.391 1.00 95.81 139 PRO A CA 1
ATOM 1062 C C . PRO A 1 139 ? 6.751 3.448 -7.296 1.00 95.81 139 PRO A C 1
ATOM 1064 O O . PRO A 1 139 ? 6.130 3.450 -6.235 1.00 95.81 139 PRO A O 1
ATOM 1067 N N . GLY A 1 140 ? 6.255 2.894 -8.408 1.00 96.12 140 GLY A N 1
ATOM 1068 C CA . GLY A 1 140 ? 4.986 2.165 -8.486 1.00 96.12 140 GLY A CA 1
ATOM 1069 C C . GLY A 1 140 ? 5.111 0.644 -8.350 1.00 96.12 140 GLY A C 1
ATOM 1070 O O . GLY A 1 140 ? 4.090 -0.030 -8.233 1.00 96.12 140 GLY A O 1
ATOM 1071 N N . GLU A 1 141 ? 6.329 0.097 -8.356 1.00 96.62 141 GLU A N 1
ATOM 1072 C CA . GLU A 1 141 ? 6.608 -1.348 -8.335 1.00 96.62 141 GLU A CA 1
ATOM 1073 C C . GLU A 1 141 ? 6.720 -1.881 -6.895 1.00 96.62 141 GL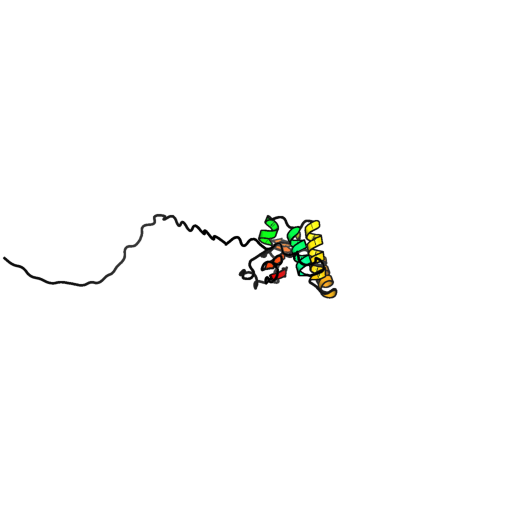U A C 1
ATOM 1075 O O . GLU A 1 141 ? 7.623 -2.637 -6.536 1.00 96.62 141 GLU A O 1
ATOM 1080 N N . TYR A 1 142 ? 5.755 -1.492 -6.062 1.00 96.38 142 TYR A N 1
ATOM 1081 C CA . TYR A 1 142 ? 5.551 -1.998 -4.704 1.00 96.38 142 TYR A CA 1
ATOM 1082 C C . TYR A 1 142 ? 4.127 -2.518 -4.568 1.00 96.38 142 TYR A C 1
ATOM 1084 O O . TYR A 1 142 ? 3.225 -2.038 -5.249 1.00 96.38 142 TYR A O 1
ATOM 1092 N N . TRP A 1 143 ? 3.919 -3.525 -3.726 1.00 97.38 143 TRP A N 1
ATOM 1093 C CA . TRP A 1 143 ? 2.613 -4.160 -3.574 1.00 97.38 143 TRP A CA 1
ATOM 1094 C C . TRP A 1 143 ? 2.167 -4.102 -2.124 1.00 97.38 143 TRP A C 1
ATOM 1096 O O . TRP A 1 143 ? 2.939 -4.418 -1.216 1.00 97.38 143 TRP A O 1
ATOM 1106 N N . ILE A 1 144 ? 0.907 -3.720 -1.932 1.00 97.88 144 ILE A N 1
ATOM 1107 C CA . ILE A 1 144 ? 0.206 -3.818 -0.659 1.00 97.88 144 ILE A CA 1
ATOM 1108 C C . ILE A 1 144 ? -0.593 -5.123 -0.632 1.00 97.88 144 ILE A C 1
ATOM 1110 O O . ILE A 1 144 ? -1.383 -5.414 -1.532 1.00 97.88 144 ILE A O 1
ATOM 1114 N N . ARG A 1 145 ? -0.387 -5.920 0.414 1.00 98.00 145 ARG A N 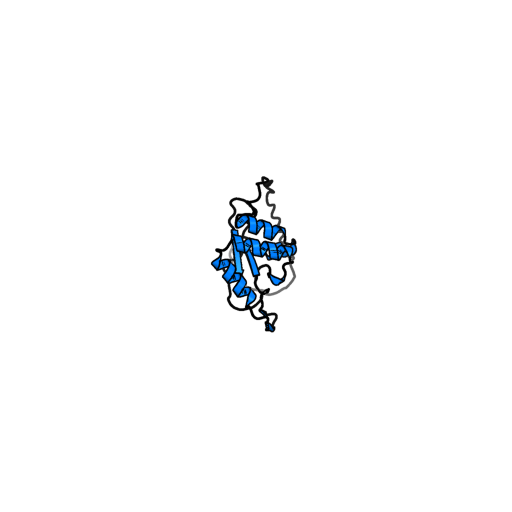1
ATOM 1115 C CA . ARG A 1 145 ? -1.170 -7.126 0.703 1.00 98.00 145 ARG A CA 1
ATOM 1116 C C . ARG A 1 145 ? -1.759 -7.012 2.097 1.00 98.00 145 ARG A C 1
ATOM 1118 O O . ARG A 1 145 ? -1.047 -6.690 3.048 1.00 98.00 145 ARG A O 1
ATOM 1125 N N . ILE A 1 146 ? -3.051 -7.280 2.216 1.00 98.25 146 ILE A N 1
ATOM 1126 C CA . ILE A 1 146 ? -3.812 -7.230 3.462 1.00 98.25 146 ILE A CA 1
ATOM 1127 C C . ILE A 1 146 ? -4.254 -8.655 3.779 1.00 98.25 146 ILE A C 1
ATOM 1129 O O . ILE A 1 146 ? -4.781 -9.354 2.921 1.00 98.25 146 ILE A O 1
ATOM 1133 N N . HIS A 1 147 ? -4.026 -9.094 5.008 1.00 98.25 147 HIS A N 1
ATOM 1134 C CA . HIS A 1 147 ? -4.416 -10.410 5.497 1.00 98.25 147 HIS A CA 1
ATOM 1135 C C . HIS A 1 147 ? -5.450 -10.247 6.604 1.00 98.25 147 HIS A C 1
ATOM 1137 O O . HIS A 1 147 ? -5.214 -9.484 7.536 1.00 98.25 147 HIS A O 1
ATOM 1143 N N . GLY A 1 148 ? -6.545 -10.998 6.541 1.00 97.00 148 GLY A N 1
ATOM 1144 C CA . GLY A 1 148 ? -7.674 -10.861 7.457 1.00 97.00 148 GLY A CA 1
ATOM 1145 C C . GLY A 1 148 ? -8.626 -9.745 7.036 1.00 97.00 148 GLY A C 1
ATOM 1146 O O . GLY A 1 148 ? -8.601 -9.291 5.894 1.00 97.00 148 GLY A O 1
ATOM 1147 N N . ASP A 1 149 ? -9.475 -9.322 7.966 1.00 94.38 149 ASP A N 1
ATOM 1148 C CA . ASP A 1 149 ? -10.544 -8.363 7.693 1.00 94.38 149 ASP A CA 1
ATOM 1149 C C . ASP A 1 149 ? -10.439 -7.156 8.633 1.00 94.38 149 ASP A C 1
ATOM 1151 O O . ASP A 1 149 ? -10.914 -7.230 9.762 1.00 94.38 149 ASP A O 1
ATOM 1155 N N . PRO A 1 150 ? -9.845 -6.028 8.217 1.00 93.94 150 PRO A N 1
ATOM 1156 C CA . PRO A 1 150 ? -9.749 -4.848 9.070 1.00 93.94 150 PRO A CA 1
ATOM 1157 C C . PRO A 1 150 ? -11.104 -4.161 9.334 1.00 93.94 150 PRO A C 1
ATOM 1159 O O . PRO A 1 150 ? -11.158 -3.332 10.247 1.00 93.94 150 PRO A O 1
ATOM 1162 N N . THR A 1 151 ? -12.164 -4.485 8.577 1.00 88.44 151 THR A N 1
ATOM 1163 C CA . THR A 1 151 ? -13.500 -3.866 8.681 1.00 88.44 151 THR A CA 1
ATOM 1164 C C . THR A 1 151 ? -14.323 -4.436 9.835 1.00 88.44 151 THR A C 1
ATOM 1166 O O . THR A 1 151 ? -15.084 -3.704 10.467 1.00 88.44 151 THR A O 1
ATOM 1169 N N . ALA A 1 152 ? -14.125 -5.714 10.167 1.00 86.81 152 ALA A N 1
ATOM 1170 C CA . ALA A 1 152 ? -14.760 -6.346 11.313 1.00 86.81 152 ALA A CA 1
ATOM 1171 C C . ALA A 1 152 ? -14.072 -5.946 12.630 1.00 86.81 152 ALA A C 1
ATOM 1173 O O . ALA A 1 152 ? -12.845 -5.938 12.745 1.00 86.81 152 ALA A O 1
ATOM 1174 N N . ASP A 1 153 ? -14.862 -5.632 13.655 1.00 80.19 153 ASP A N 1
ATOM 1175 C CA . ASP A 1 153 ? -14.328 -5.400 14.996 1.00 80.19 153 ASP A CA 1
ATOM 1176 C C . ASP A 1 153 ? -13.864 -6.716 15.645 1.00 80.19 153 ASP A C 1
ATOM 1178 O O . ASP A 1 153 ? -14.430 -7.783 15.404 1.00 80.19 153 ASP A O 1
ATOM 1182 N N . GLY A 1 154 ? -12.804 -6.649 16.451 1.00 81.69 154 GLY A N 1
ATOM 1183 C CA . GLY A 1 154 ? -12.206 -7.816 17.111 1.00 81.69 154 GLY A CA 1
ATOM 1184 C C . GLY A 1 154 ? -11.536 -8.837 16.180 1.00 81.69 154 GLY A C 1
ATOM 1185 O O . GLY A 1 154 ? -11.046 -9.856 16.661 1.00 81.69 154 GLY A O 1
ATOM 1186 N N . SER A 1 155 ? -11.485 -8.586 14.870 1.00 89.94 155 SER A N 1
ATOM 1187 C CA . SER A 1 155 ? -10.812 -9.457 13.906 1.00 89.94 155 SER A CA 1
ATOM 1188 C C . SER A 1 155 ? -9.290 -9.288 13.925 1.00 89.94 155 SER A C 1
ATOM 1190 O O . SER A 1 155 ? -8.751 -8.174 14.054 1.00 89.94 155 SER A O 1
ATOM 1192 N N . ASP A 1 156 ? -8.599 -10.404 13.699 1.00 94.19 156 ASP A N 1
ATOM 1193 C CA . ASP A 1 156 ? -7.179 -10.406 13.381 1.00 94.19 156 ASP A CA 1
ATOM 1194 C C . ASP A 1 156 ? -6.960 -9.923 11.949 1.00 94.19 156 ASP A C 1
ATOM 1196 O O . ASP A 1 156 ? -7.591 -10.396 10.997 1.00 94.19 156 ASP A O 1
ATOM 1200 N N . TRP A 1 157 ? -6.014 -9.004 11.789 1.00 96.81 157 TRP A N 1
ATOM 1201 C CA . TRP A 1 157 ? -5.560 -8.561 10.481 1.00 96.81 157 TRP A CA 1
ATOM 1202 C C . TRP A 1 157 ? -4.083 -8.173 10.514 1.00 96.81 157 TRP A C 1
ATOM 1204 O O . TRP A 1 157 ? -3.504 -7.878 11.560 1.00 96.81 157 TRP A O 1
ATOM 1214 N N . ALA A 1 158 ? -3.464 -8.194 9.344 1.00 96.88 158 ALA A N 1
ATOM 1215 C CA . ALA A 1 158 ? -2.099 -7.759 9.117 1.00 96.88 158 ALA A CA 1
ATOM 1216 C C . ALA A 1 158 ? -1.987 -7.144 7.722 1.00 96.88 158 ALA A C 1
ATOM 1218 O O . ALA A 1 158 ? -2.858 -7.323 6.872 1.00 96.88 158 ALA A O 1
ATOM 1219 N N . TRP A 1 159 ? -0.892 -6.441 7.471 1.00 97.19 159 TRP A N 1
ATOM 1220 C CA . TRP A 1 159 ? -0.600 -5.884 6.159 1.00 97.19 159 TRP A CA 1
ATOM 1221 C C . TRP A 1 159 ? 0.897 -5.959 5.875 1.00 97.19 159 TRP A C 1
ATOM 1223 O O . TRP A 1 159 ? 1.715 -6.020 6.796 1.00 97.19 159 TRP A O 1
ATOM 1233 N N . ARG A 1 160 ? 1.245 -5.957 4.590 1.00 95.88 160 ARG A N 1
ATOM 1234 C CA . ARG A 1 160 ? 2.621 -5.911 4.099 1.00 95.88 160 ARG A CA 1
ATOM 1235 C C . ARG A 1 160 ? 2.705 -4.974 2.908 1.00 95.88 160 ARG A C 1
ATOM 1237 O O . ARG A 1 160 ? 1.880 -5.059 2.006 1.00 95.88 160 ARG A O 1
ATOM 1244 N N . LEU A 1 161 ? 3.732 -4.134 2.907 1.00 95.62 161 LEU A N 1
ATOM 1245 C CA . LEU A 1 161 ? 4.188 -3.390 1.740 1.00 95.62 161 LEU A CA 1
ATOM 1246 C C . LEU A 1 161 ? 5.571 -3.920 1.366 1.00 95.62 161 LEU A C 1
ATOM 1248 O O . LEU A 1 161 ? 6.466 -3.921 2.210 1.00 95.62 161 LEU A O 1
ATOM 1252 N N . GLU A 1 162 ? 5.748 -4.386 0.135 1.00 94.00 162 GLU A N 1
ATOM 1253 C CA . GLU A 1 162 ? 7.025 -4.954 -0.311 1.00 94.00 162 GLU A CA 1
ATOM 1254 C C . GLU A 1 162 ? 7.367 -4.576 -1.746 1.00 94.00 162 GLU A C 1
ATOM 1256 O O . GLU A 1 162 ? 6.464 -4.420 -2.583 1.00 94.00 162 GLU A O 1
ATOM 1261 N N . GLY A 1 163 ? 8.676 -4.474 -2.016 1.00 90.31 163 GLY A N 1
ATOM 1262 C CA . GLY A 1 163 ? 9.183 -4.444 -3.371 1.00 90.31 163 GLY A CA 1
ATOM 1263 C C . GLY A 1 163 ? 10.645 -4.403 -3.664 1.00 90.31 163 GLY A C 1
ATOM 1264 O O . GLY A 1 163 ? 11.410 -4.096 -2.728 1.00 90.31 163 GLY A O 1
#

pLDDT: mean 81.98, std 22.27, range [33.0, 98.56]

Radius of gyration: 27.65 Å; chains: 1; bounding box: 42×102×37 Å